Protein AF-A0A3D2PBK2-F1 (afdb_monomer_lite)

Foldseek 3Di:
DPPPPCPFDDALVRVQVCCCPVVVDHDDSVVSVVVCVVVPNDGRVVVVVVD

Structure (mmCIF, N/CA/C/O backbone):
data_AF-A0A3D2PBK2-F1
#
_entry.id   AF-A0A3D2PBK2-F1
#
loop_
_atom_site.group_PDB
_atom_site.id
_atom_site.type_symbol
_atom_site.label_atom_id
_atom_site.label_alt_id
_atom_site.label_comp_id
_atom_site.label_asym_id
_atom_site.label_entity_id
_atom_site.label_seq_id
_atom_site.pdbx_PDB_ins_code
_atom_site.Cartn_x
_atom_site.Cartn_y
_atom_site.Cartn_z
_atom_site.occupancy
_atom_site.B_iso_or_equiv
_atom_site.auth_seq_id
_atom_site.auth_comp_id
_atom_site.auth_asym_id
_atom_site.auth_atom_id
_atom_site.pdbx_PDB_model_num
ATOM 1 N N . LEU A 1 1 ? 6.801 25.183 -9.953 1.00 40.03 1 LEU A N 1
ATOM 2 C CA . LEU A 1 1 ? 6.384 24.101 -9.026 1.00 40.03 1 LEU A CA 1
ATOM 3 C C . LEU A 1 1 ? 7.592 23.218 -8.722 1.00 40.03 1 LEU A C 1
ATOM 5 O O . LEU A 1 1 ? 7.829 22.247 -9.432 1.00 40.03 1 LEU A O 1
ATOM 9 N N . ASN A 1 2 ? 8.381 23.572 -7.704 1.00 35.66 2 ASN A N 1
ATOM 10 C CA . ASN A 1 2 ? 9.494 22.741 -7.239 1.00 35.66 2 ASN A CA 1
ATOM 11 C C . ASN A 1 2 ? 8.920 21.518 -6.519 1.00 35.66 2 ASN A C 1
ATOM 13 O O . ASN A 1 2 ? 8.693 21.539 -5.312 1.00 35.66 2 ASN A O 1
ATOM 17 N N . LYS A 1 3 ? 8.621 20.461 -7.284 1.00 49.97 3 LYS A N 1
ATOM 18 C CA . LYS A 1 3 ? 8.331 19.131 -6.744 1.00 49.97 3 LYS A CA 1
ATOM 19 C C . LYS A 1 3 ? 9.605 18.666 -6.050 1.00 49.97 3 LYS A C 1
ATOM 21 O O . LYS A 1 3 ? 10.516 18.182 -6.715 1.00 49.97 3 LYS A O 1
ATOM 26 N N . GLY A 1 4 ? 9.685 18.889 -4.737 1.00 46.72 4 GLY A N 1
ATOM 27 C CA . GLY A 1 4 ? 10.760 18.375 -3.901 1.00 46.72 4 GLY A CA 1
ATOM 28 C C . GLY A 1 4 ? 10.981 16.915 -4.263 1.00 46.72 4 GLY A C 1
ATOM 29 O O . GLY A 1 4 ? 10.057 16.105 -4.180 1.00 46.72 4 GLY A O 1
ATOM 30 N N . ILE A 1 5 ? 12.168 16.616 -4.782 1.00 54.47 5 ILE A N 1
ATOM 31 C CA . ILE A 1 5 ? 12.545 15.274 -5.199 1.00 54.47 5 ILE A CA 1
ATOM 32 C C . ILE A 1 5 ? 12.361 14.405 -3.960 1.00 54.47 5 ILE A C 1
ATOM 34 O O . ILE A 1 5 ? 13.084 14.567 -2.979 1.00 54.47 5 ILE A O 1
ATOM 38 N N . ILE A 1 6 ? 11.355 13.527 -3.967 1.00 57.06 6 ILE A N 1
ATOM 39 C CA . ILE A 1 6 ? 11.188 12.526 -2.918 1.00 57.06 6 ILE A CA 1
ATOM 40 C C . ILE A 1 6 ? 12.385 11.591 -3.079 1.00 57.06 6 ILE A C 1
ATOM 42 O O . ILE A 1 6 ? 12.359 10.646 -3.864 1.00 57.06 6 ILE A O 1
ATOM 46 N N . THR A 1 7 ? 13.467 11.910 -2.373 1.00 63.78 7 THR A N 1
ATOM 47 C CA . THR A 1 7 ? 14.734 11.173 -2.395 1.00 63.78 7 THR A CA 1
ATOM 48 C C . THR A 1 7 ? 14.535 9.725 -1.964 1.00 63.78 7 THR A C 1
ATOM 50 O O . THR A 1 7 ? 15.282 8.851 -2.400 1.00 63.78 7 THR A O 1
ATOM 53 N N . TYR A 1 8 ? 13.486 9.455 -1.175 1.00 68.25 8 TYR A N 1
ATOM 54 C CA . TYR A 1 8 ? 13.113 8.118 -0.741 1.00 68.25 8 TYR A CA 1
ATOM 55 C C . TYR A 1 8 ? 11.600 7.857 -0.877 1.00 68.25 8 TYR A C 1
ATOM 57 O O . TYR A 1 8 ? 10.820 8.347 -0.051 1.00 68.25 8 TYR A O 1
ATOM 65 N N . PRO A 1 9 ? 11.148 7.089 -1.888 1.00 79.12 9 PRO A N 1
ATOM 66 C CA . PRO A 1 9 ? 9.741 6.719 -2.012 1.00 79.12 9 PRO A CA 1
ATOM 67 C C . PRO A 1 9 ? 9.257 5.960 -0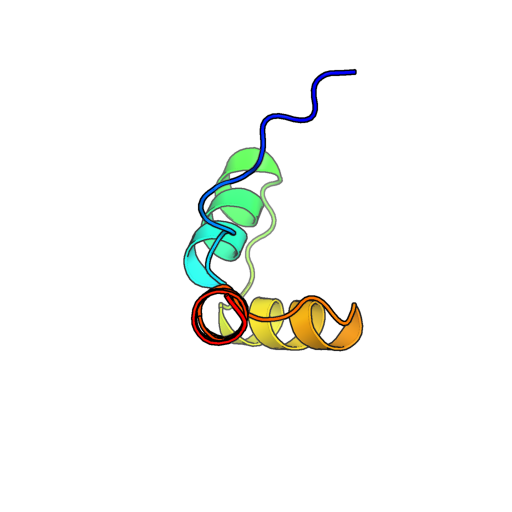.771 1.00 79.12 9 PRO A C 1
ATOM 69 O O . PRO A 1 9 ? 10.002 5.215 -0.128 1.00 79.12 9 PRO A O 1
ATOM 72 N N . TYR A 1 10 ? 7.985 6.140 -0.420 1.00 86.44 10 TYR A N 1
ATOM 73 C CA . TYR A 1 10 ? 7.396 5.436 0.714 1.00 86.44 10 TYR A CA 1
ATOM 74 C C . TYR A 1 10 ? 7.348 3.925 0.471 1.00 86.44 10 TYR A C 1
ATOM 76 O O . TYR A 1 10 ? 7.030 3.458 -0.619 1.00 86.44 10 TYR A O 1
ATOM 84 N N . SER A 1 11 ? 7.636 3.157 1.520 1.00 89.50 11 SER A N 1
ATOM 85 C CA . SER A 1 11 ? 7.393 1.717 1.529 1.00 89.50 11 SER A CA 1
ATOM 86 C C . SER A 1 11 ? 5.901 1.426 1.702 1.00 89.50 11 SER A C 1
ATOM 88 O O . SER A 1 11 ? 5.171 2.242 2.266 1.00 89.50 11 SER A O 1
ATOM 90 N N . ASP A 1 12 ? 5.458 0.222 1.334 1.00 91.56 12 ASP A N 1
ATOM 91 C CA . ASP A 1 12 ? 4.062 -0.218 1.510 1.00 91.56 12 ASP A CA 1
ATOM 92 C C . ASP A 1 12 ? 3.565 -0.047 2.964 1.00 91.56 12 ASP A C 1
ATOM 94 O O . ASP A 1 12 ? 2.396 0.239 3.210 1.00 91.56 12 ASP A O 1
ATOM 98 N N . GLY A 1 13 ? 4.464 -0.172 3.951 1.00 93.62 13 GLY A N 1
ATOM 99 C CA . GLY A 1 13 ? 4.146 0.080 5.361 1.00 93.62 13 GLY A CA 1
ATOM 100 C C . GLY A 1 13 ? 3.920 1.562 5.679 1.00 93.62 13 GLY A C 1
ATOM 101 O O . GLY A 1 13 ? 2.983 1.897 6.401 1.00 93.62 13 GLY A O 1
ATOM 102 N N . LYS A 1 14 ? 4.733 2.459 5.103 1.00 92.94 14 LYS A N 1
ATOM 103 C CA . LYS A 1 14 ? 4.534 3.911 5.234 1.00 92.94 14 LYS A CA 1
ATOM 104 C C . LYS A 1 14 ? 3.245 4.352 4.541 1.00 92.94 14 LYS A C 1
ATOM 106 O O . LYS A 1 14 ? 2.492 5.119 5.128 1.00 92.94 14 LYS A O 1
ATOM 111 N N . ILE A 1 15 ? 2.961 3.816 3.351 1.00 93.44 15 ILE A N 1
ATOM 112 C CA . ILE A 1 15 ? 1.714 4.083 2.621 1.00 93.44 15 ILE A CA 1
ATOM 113 C C . ILE A 1 15 ? 0.508 3.639 3.459 1.00 93.44 15 ILE A C 1
ATOM 115 O O . ILE A 1 15 ? -0.390 4.442 3.693 1.00 93.44 15 ILE A O 1
ATOM 119 N N . LYS A 1 16 ? 0.526 2.412 4.003 1.00 96.38 16 LYS A N 1
ATOM 120 C CA . LYS A 1 16 ? -0.514 1.916 4.922 1.00 96.38 16 LYS A CA 1
ATOM 121 C C . LYS A 1 16 ? -0.762 2.880 6.087 1.00 96.38 16 LYS A C 1
ATOM 123 O O . LYS A 1 16 ? -1.908 3.220 6.369 1.00 96.38 16 LYS A O 1
ATOM 128 N N . ASN A 1 17 ? 0.297 3.292 6.783 1.00 96.38 17 ASN A N 1
ATOM 129 C CA . ASN A 1 17 ? 0.158 4.161 7.951 1.00 96.38 17 ASN A CA 1
ATOM 130 C C . ASN A 1 17 ? -0.382 5.542 7.566 1.00 96.38 17 ASN A C 1
ATOM 132 O O . ASN A 1 17 ? -1.215 6.081 8.285 1.00 96.38 17 ASN A O 1
ATOM 136 N N . LYS A 1 18 ? 0.034 6.083 6.416 1.00 95.12 18 LYS A N 1
ATOM 137 C CA . LYS A 1 18 ? -0.454 7.367 5.906 1.00 95.12 18 LYS A CA 1
ATOM 138 C C . LYS A 1 18 ? -1.945 7.312 5.566 1.00 95.12 18 LYS A C 1
ATOM 140 O O . LYS A 1 18 ? -2.705 8.151 6.038 1.00 95.12 18 LYS A O 1
ATOM 145 N N . LEU A 1 19 ? -2.376 6.266 4.855 1.00 95.81 19 LEU A N 1
ATOM 146 C CA . LEU A 1 19 ? -3.791 6.014 4.549 1.00 95.81 19 LEU A CA 1
ATOM 147 C C . LEU A 1 19 ? -4.642 5.907 5.820 1.00 95.81 19 LEU A C 1
ATOM 149 O O . LEU A 1 19 ? -5.701 6.524 5.907 1.00 95.81 19 LEU A O 1
ATOM 153 N N . LYS A 1 20 ? -4.147 5.201 6.844 1.00 97.50 20 LYS A N 1
ATOM 154 C CA . LYS A 1 20 ? -4.847 5.083 8.128 1.00 97.50 20 LYS A CA 1
ATOM 155 C C . LYS A 1 20 ? -4.912 6.413 8.880 1.00 97.50 20 LYS A C 1
ATOM 157 O O . LYS A 1 20 ? -5.955 6.755 9.428 1.00 97.50 20 LYS A O 1
ATOM 162 N N . ASN A 1 21 ? -3.804 7.142 8.959 1.00 97.31 21 ASN A N 1
ATOM 163 C CA . ASN A 1 21 ? -3.705 8.304 9.839 1.00 97.31 21 ASN A CA 1
ATOM 164 C C . ASN A 1 21 ? -4.381 9.541 9.241 1.00 97.31 21 ASN A C 1
ATOM 166 O O . ASN A 1 21 ? -5.146 10.203 9.948 1.00 97.31 21 ASN A O 1
ATOM 170 N N . GLU A 1 22 ? -4.131 9.813 7.959 1.00 97.44 22 GLU A N 1
ATOM 171 C CA . GLU A 1 22 ? -4.589 11.025 7.269 1.00 97.44 22 GLU A CA 1
ATOM 172 C C . GLU A 1 22 ? -5.976 10.840 6.650 1.00 97.44 22 GLU A C 1
ATOM 174 O O . GLU A 1 22 ? -6.820 11.719 6.771 1.00 97.44 22 GLU A O 1
ATOM 179 N N . TYR A 1 23 ? -6.241 9.672 6.060 1.00 96.06 23 TYR A N 1
ATOM 180 C CA . TYR A 1 23 ? -7.481 9.413 5.317 1.00 96.06 23 TYR A CA 1
ATOM 181 C C . TYR A 1 23 ? -8.454 8.488 6.056 1.00 96.06 23 TYR A C 1
ATOM 183 O O . TYR A 1 23 ? -9.527 8.194 5.543 1.00 96.06 23 TYR A O 1
ATOM 191 N N . LYS A 1 24 ? -8.084 8.003 7.251 1.00 96.56 24 LYS A N 1
ATOM 192 C CA . LYS A 1 24 ? -8.868 7.046 8.058 1.00 96.56 24 LYS A CA 1
ATOM 193 C C . LYS A 1 24 ? -9.210 5.740 7.327 1.00 96.56 24 LYS A C 1
ATOM 195 O O . LYS A 1 24 ? -10.099 5.007 7.743 1.00 96.56 24 LYS A O 1
ATOM 200 N N . ILE A 1 25 ? -8.442 5.396 6.291 1.00 96.50 25 ILE A N 1
ATOM 201 C CA . ILE A 1 25 ? -8.599 4.165 5.515 1.00 96.50 25 ILE A CA 1
ATOM 202 C C . ILE A 1 25 ? -7.671 3.093 6.092 1.00 96.50 25 ILE A C 1
ATOM 204 O O . ILE A 1 25 ? -6.446 3.151 5.959 1.00 96.50 25 ILE A O 1
ATOM 208 N N . ALA A 1 26 ? -8.256 2.093 6.749 1.00 96.44 26 ALA A N 1
ATOM 209 C CA . ALA A 1 26 ? -7.516 0.977 7.323 1.00 96.44 26 ALA A CA 1
ATOM 210 C C . ALA A 1 26 ? -7.379 -0.171 6.309 1.00 96.44 26 ALA A C 1
ATOM 212 O O . ALA A 1 26 ? -8.333 -0.893 6.041 1.00 96.44 26 ALA A O 1
ATOM 213 N N . LEU A 1 27 ? -6.168 -0.368 5.779 1.00 95.38 27 LEU A N 1
ATOM 214 C CA . LEU A 1 27 ? -5.853 -1.461 4.853 1.00 95.38 27 LEU A CA 1
ATOM 215 C C . LEU A 1 27 ? -4.746 -2.371 5.389 1.00 95.38 27 LEU A C 1
ATOM 217 O O . LEU A 1 27 ? -3.836 -1.951 6.116 1.00 95.38 27 LEU A O 1
ATOM 221 N N . ALA A 1 28 ? -4.786 -3.639 4.983 1.00 96.56 28 ALA A N 1
ATOM 222 C CA . ALA A 1 28 ? -3.668 -4.546 5.184 1.00 96.56 28 ALA A CA 1
ATOM 223 C C . ALA A 1 28 ? -2.487 -4.141 4.288 1.00 96.56 28 ALA A C 1
ATOM 225 O O . ALA A 1 28 ? -2.658 -3.673 3.163 1.00 96.56 28 ALA A O 1
ATOM 226 N N . ARG A 1 29 ? -1.254 -4.387 4.753 1.00 95.50 29 ARG A N 1
ATOM 227 C CA . ARG A 1 29 ? -0.042 -4.093 3.963 1.00 95.50 29 ARG A CA 1
ATOM 228 C C . ARG A 1 29 ? -0.032 -4.849 2.625 1.00 95.50 29 ARG A C 1
ATOM 230 O O . ARG A 1 29 ? 0.480 -4.325 1.644 1.00 95.50 29 ARG A O 1
ATOM 237 N N . ARG A 1 30 ? -0.591 -6.067 2.589 1.00 96.38 30 ARG A N 1
ATOM 238 C CA . ARG A 1 30 ? -0.712 -6.873 1.362 1.00 96.38 30 ARG A CA 1
ATOM 239 C C . ARG A 1 30 ? -1.611 -6.193 0.328 1.00 96.38 30 ARG A C 1
ATOM 241 O O . ARG A 1 30 ? -1.195 -6.076 -0.811 1.00 96.38 30 ARG A O 1
ATOM 248 N N . THR A 1 31 ? -2.757 -5.659 0.740 1.00 96.75 31 THR A N 1
ATOM 249 C CA . THR A 1 31 ? -3.668 -4.924 -0.150 1.00 96.75 31 THR A CA 1
ATOM 250 C C . THR A 1 31 ? -2.997 -3.690 -0.744 1.00 96.75 31 THR A C 1
ATOM 252 O O . THR A 1 31 ? -3.045 -3.482 -1.947 1.00 96.75 31 THR A O 1
ATOM 255 N N . VAL A 1 32 ? -2.270 -2.924 0.077 1.00 95.50 32 VAL A N 1
ATOM 256 C CA . VAL A 1 32 ? -1.490 -1.770 -0.403 1.00 95.50 32 VAL A CA 1
ATOM 257 C C . VAL A 1 32 ? -0.448 -2.181 -1.448 1.00 95.50 32 VAL A C 1
ATOM 259 O O . VAL A 1 32 ? -0.260 -1.474 -2.431 1.00 95.50 32 VAL A O 1
ATOM 262 N N . ARG A 1 33 ? 0.225 -3.325 -1.260 1.00 94.25 33 ARG A N 1
ATOM 263 C CA . ARG A 1 33 ? 1.188 -3.859 -2.235 1.00 94.25 33 ARG A CA 1
ATOM 264 C C . ARG A 1 33 ? 0.519 -4.222 -3.559 1.00 94.25 33 ARG A C 1
ATOM 266 O O 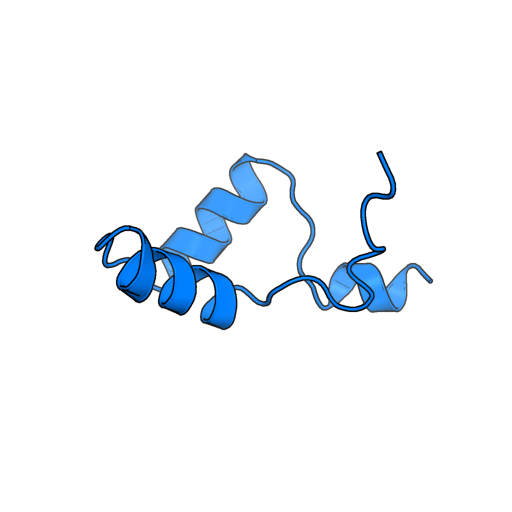. ARG A 1 33 ? 1.111 -3.937 -4.593 1.00 94.25 33 ARG A O 1
ATOM 273 N N . GLU A 1 34 ? -0.641 -4.873 -3.527 1.00 96.00 34 GLU A N 1
ATOM 274 C CA . GLU A 1 34 ? -1.351 -5.261 -4.751 1.00 96.00 34 GLU A CA 1
ATOM 275 C C . GLU A 1 34 ? -1.872 -4.026 -5.493 1.00 96.00 34 GLU A C 1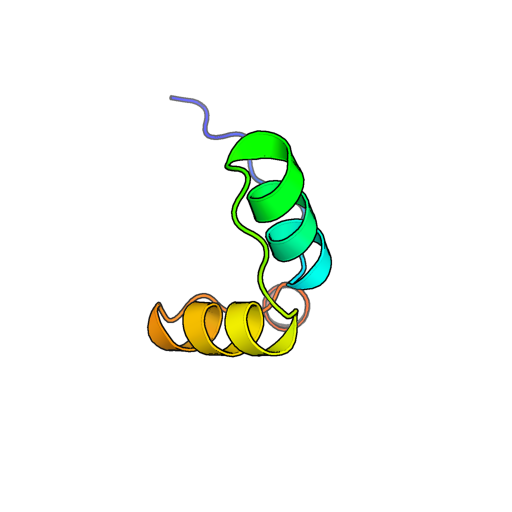
ATOM 277 O O . GLU A 1 34 ? -1.496 -3.837 -6.644 1.00 96.00 34 GLU A O 1
ATOM 282 N N . TYR A 1 35 ? -2.535 -3.086 -4.809 1.00 95.12 35 TYR A N 1
ATOM 283 C CA . TYR A 1 35 ? -2.941 -1.816 -5.425 1.00 95.12 35 TYR A CA 1
ATOM 284 C C . TYR A 1 35 ? -1.766 -1.033 -5.997 1.00 95.12 35 TYR A C 1
ATOM 286 O O . TYR A 1 35 ? -1.863 -0.491 -7.090 1.00 95.12 35 TYR A O 1
ATOM 294 N N . ARG A 1 36 ? -0.625 -1.003 -5.299 1.00 92.75 36 ARG A N 1
ATOM 295 C CA . ARG A 1 36 ? 0.584 -0.350 -5.810 1.00 92.75 36 ARG A CA 1
ATOM 296 C C . ARG A 1 36 ? 1.052 -0.972 -7.135 1.00 92.75 36 ARG A C 1
ATOM 298 O O . ARG A 1 36 ? 1.532 -0.238 -7.994 1.00 92.75 3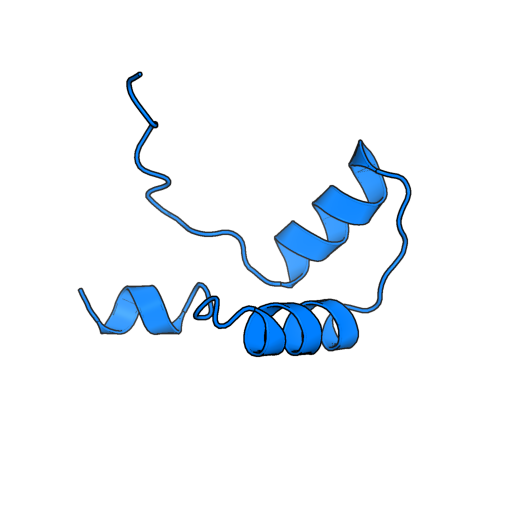6 ARG A O 1
ATOM 305 N N . LYS A 1 37 ? 0.961 -2.298 -7.288 1.00 90.44 37 LYS A N 1
ATOM 306 C CA . LYS A 1 37 ? 1.320 -2.980 -8.541 1.00 90.44 37 LYS A CA 1
ATOM 307 C C . LYS A 1 37 ? 0.294 -2.731 -9.641 1.00 90.44 37 LYS A C 1
ATOM 309 O O . LYS A 1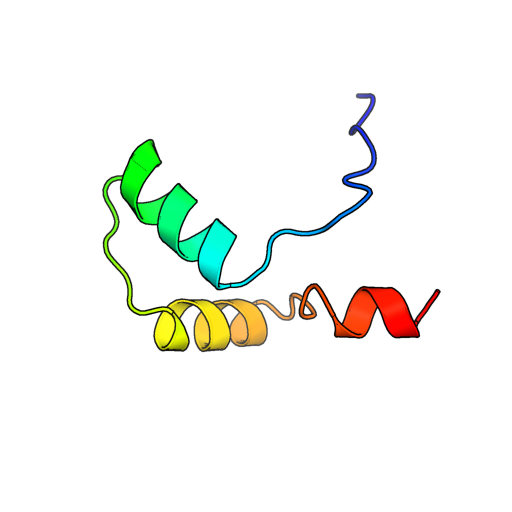 37 ? 0.708 -2.540 -10.772 1.00 90.44 37 LYS A O 1
ATOM 314 N N . GLU A 1 38 ? -0.998 -2.736 -9.312 1.00 94.75 38 GLU A N 1
ATOM 315 C CA . GLU A 1 38 ? -2.080 -2.475 -10.272 1.00 94.75 38 GLU A CA 1
ATOM 316 C C . GLU A 1 38 ? -1.945 -1.093 -10.917 1.00 94.75 38 GLU A C 1
ATOM 318 O O . GLU A 1 38 ? -2.172 -0.946 -12.110 1.00 94.75 38 GLU A O 1
ATOM 323 N N . ILE A 1 39 ? -1.504 -0.094 -10.149 1.00 91.88 39 ILE A N 1
ATOM 324 C CA . ILE A 1 39 ? -1.207 1.257 -10.656 1.00 91.88 39 ILE A CA 1
ATOM 325 C C . ILE A 1 39 ? 0.239 1.415 -11.162 1.00 91.88 39 ILE A C 1
ATOM 327 O O . ILE A 1 39 ? 0.721 2.538 -11.300 1.00 91.88 39 ILE A O 1
ATOM 331 N N . GLU A 1 40 ? 0.953 0.304 -11.369 1.00 88.19 40 GLU A N 1
ATOM 332 C CA . GLU A 1 40 ? 2.307 0.230 -11.943 1.00 88.19 40 GLU A CA 1
ATOM 333 C C . GLU A 1 40 ? 3.371 1.075 -11.212 1.00 88.19 40 GLU A C 1
ATOM 335 O O . GLU A 1 40 ? 4.384 1.505 -11.767 1.00 88.19 40 GLU A O 1
ATOM 340 N N . ILE A 1 41 ? 3.187 1.303 -9.911 1.00 84.62 41 ILE A N 1
ATOM 341 C CA . ILE A 1 41 ? 4.158 2.027 -9.093 1.00 84.62 41 ILE A CA 1
ATOM 342 C C . ILE A 1 41 ? 5.194 1.034 -8.576 1.00 84.62 41 ILE A C 1
ATOM 344 O O . ILE A 1 41 ? 4.925 0.243 -7.677 1.00 84.62 41 ILE A O 1
ATOM 348 N N . ASP A 1 42 ? 6.427 1.115 -9.074 1.00 78.69 42 ASP A N 1
ATOM 349 C CA . ASP A 1 42 ? 7.517 0.283 -8.5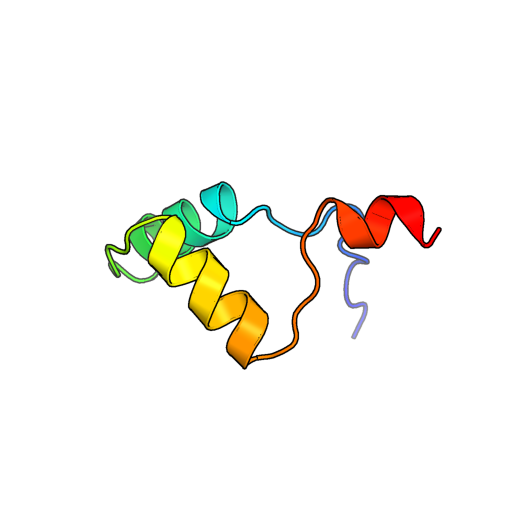49 1.00 78.69 42 ASP A CA 1
ATOM 350 C C . ASP A 1 42 ? 7.722 0.433 -7.037 1.00 78.69 42 ASP A C 1
ATOM 352 O O . ASP A 1 42 ? 7.539 1.506 -6.449 1.00 78.69 42 ASP A O 1
ATOM 356 N N . SER A 1 43 ? 8.155 -0.658 -6.401 1.00 72.00 43 SER A N 1
ATOM 357 C CA . SER A 1 43 ? 8.425 -0.659 -4.966 1.00 72.00 43 SER A CA 1
ATOM 358 C C . SER A 1 43 ? 9.610 0.246 -4.626 1.00 72.00 43 SER A C 1
ATOM 360 O O . SER A 1 43 ? 10.543 0.417 -5.417 1.00 72.00 43 SER A O 1
ATOM 362 N N . SER A 1 44 ? 9.620 0.783 -3.403 1.00 67.56 44 SER A N 1
ATOM 363 C CA . SER A 1 44 ? 10.701 1.661 -2.939 1.00 67.56 44 SER A CA 1
ATOM 364 C C . SER A 1 44 ? 12.092 1.018 -3.034 1.00 67.56 44 SER A C 1
ATOM 366 O O . SER A 1 44 ? 13.084 1.721 -3.181 1.00 67.56 44 SER A O 1
ATOM 368 N N . PHE A 1 45 ? 12.164 -0.314 -2.954 1.00 62.62 45 PHE A N 1
ATOM 369 C CA . PHE A 1 45 ? 13.403 -1.085 -3.035 1.00 62.62 45 PHE A CA 1
ATOM 370 C C . PHE A 1 45 ? 13.893 -1.258 -4.480 1.00 62.62 45 PHE A C 1
ATOM 372 O O . PHE A 1 45 ? 15.072 -1.047 -4.751 1.00 62.62 45 PHE A O 1
ATOM 379 N N . GLN A 1 46 ? 12.992 -1.563 -5.420 1.00 57.81 46 GLN A N 1
ATOM 380 C CA . GLN A 1 46 ? 13.344 -1.743 -6.835 1.00 57.81 46 GLN A CA 1
ATOM 381 C C . GLN A 1 46 ? 13.841 -0.442 -7.483 1.00 57.81 46 GLN A C 1
ATOM 383 O O . GLN A 1 46 ? 14.775 -0.477 -8.279 1.00 57.81 46 GLN A O 1
ATOM 388 N N . ARG A 1 47 ? 13.318 0.723 -7.074 1.00 56.88 47 ARG A N 1
ATOM 389 C CA . ARG A 1 47 ? 13.813 2.028 -7.559 1.00 56.88 47 ARG A CA 1
ATOM 390 C C . ARG A 1 47 ? 15.225 2.380 -7.085 1.00 56.88 47 ARG A C 1
ATOM 392 O O . ARG A 1 47 ? 15.863 3.220 -7.706 1.00 56.88 47 ARG A O 1
ATOM 399 N N . ARG A 1 48 ? 15.709 1.760 -6.002 1.00 56.06 48 ARG A N 1
ATOM 400 C CA . ARG A 1 48 ? 17.075 1.970 -5.498 1.00 56.06 48 ARG A CA 1
ATOM 401 C C . ARG A 1 48 ? 18.117 1.178 -6.289 1.00 56.06 48 ARG A C 1
ATOM 403 O O . ARG A 1 48 ? 19.251 1.610 -6.340 1.00 56.06 48 ARG A O 1
ATOM 410 N N . ILE A 1 49 ? 17.735 0.045 -6.881 1.00 54.91 49 ILE A N 1
ATOM 411 C CA . ILE A 1 49 ? 18.642 -0.813 -7.667 1.00 54.91 49 ILE A CA 1
ATOM 412 C C . ILE A 1 49 ? 18.802 -0.290 -9.107 1.00 54.91 49 ILE A C 1
ATOM 414 O O . ILE A 1 49 ? 19.802 -0.566 -9.753 1.00 54.91 49 ILE A O 1
ATOM 418 N N . LYS A 1 50 ? 17.825 0.477 -9.615 1.00 50.75 50 LYS A N 1
ATOM 419 C CA . LYS A 1 50 ? 17.846 1.057 -10.971 1.00 50.75 50 LYS A CA 1
ATOM 420 C C . LYS A 1 50 ? 18.633 2.377 -11.090 1.00 50.75 50 LYS A C 1
ATOM 422 O O . LYS A 1 50 ? 18.698 2.920 -12.189 1.00 50.75 50 LYS A O 1
ATOM 427 N N . LYS A 1 51 ? 19.135 2.916 -9.976 1.00 47.34 51 LYS A N 1
ATOM 428 C CA . LYS A 1 51 ? 20.020 4.088 -9.913 1.00 47.34 51 LYS A CA 1
ATOM 429 C C . LYS A 1 51 ? 21.447 3.613 -9.717 1.00 47.34 51 LYS A C 1
ATOM 431 O O . LYS A 1 51 ? 22.332 4.257 -10.310 1.00 47.34 51 LYS A O 1
#

Sequence (51 aa):
LNKGIITYPYSDGKIKNKLKNEYKIALARRTVREYRKEIEIDSSFQRRIKK

Radius of gyration: 12.11 Å; chains: 1; bounding box: 29×31×22 Å

Secondary structure (DSSP, 8-state):
------SSPPPHHHHHHHHHHHH-----HHHHHHHHHHTT---TTHHHH--

pLDDT: mean 80.64, std 19.07, range [35.66, 97.5]